Protein AF-A0AAU8BRZ2-F1 (afdb_monomer_lite)

pLDDT: mean 85.45, std 16.52, range [34.91, 96.19]

Radius of gyration: 10.07 Å; chains: 1; bounding box: 16×31×20 Å

Structure (mmCIF, N/CA/C/O backbone):
data_AF-A0AAU8BRZ2-F1
#
_entry.id   AF-A0AAU8BRZ2-F1
#
loop_
_atom_site.group_PDB
_atom_site.id
_atom_site.type_symbol
_atom_site.label_atom_id
_atom_site.label_alt_id
_atom_site.label_comp_id
_atom_site.label_asym_id
_atom_site.label_entity_id
_atom_site.label_seq_id
_atom_site.pdbx_PDB_ins_code
_atom_site.Cartn_x
_atom_site.Cartn_y
_atom_site.Cartn_z
_atom_site.occupancy
_atom_site.B_iso_or_equiv
_atom_site.auth_seq_id
_atom_site.auth_comp_id
_atom_site.auth_asym_id
_atom_site.auth_atom_id
_atom_site.pdbx_PDB_model_num
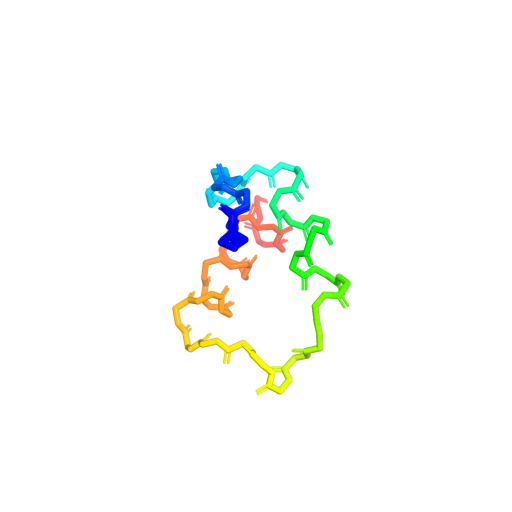ATOM 1 N N . MET A 1 1 ? 2.497 -22.276 -16.486 1.00 34.91 1 MET A N 1
ATOM 2 C CA . MET A 1 1 ? 3.514 -21.218 -16.325 1.00 34.91 1 MET A CA 1
ATOM 3 C C . MET A 1 1 ? 2.759 -19.899 -16.294 1.00 34.91 1 MET A C 1
ATOM 5 O O . MET A 1 1 ? 2.437 -19.383 -17.353 1.00 34.91 1 MET A O 1
ATOM 9 N N . ALA A 1 2 ? 2.324 -19.445 -15.117 1.00 36.97 2 ALA A N 1
ATOM 10 C CA . A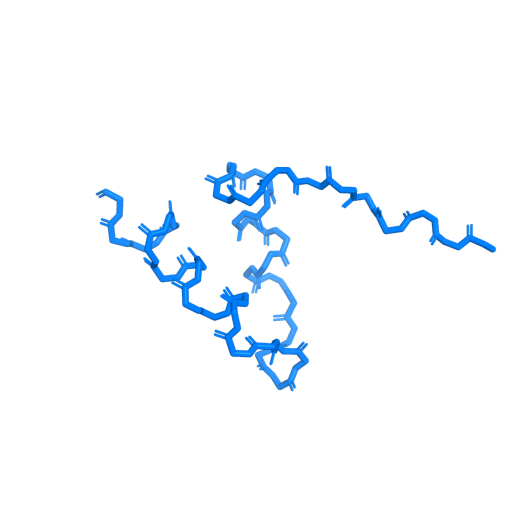LA A 1 2 ? 1.622 -18.170 -15.014 1.00 36.97 2 ALA A CA 1
ATOM 11 C C . ALA A 1 2 ? 2.684 -17.071 -15.023 1.00 36.97 2 ALA A C 1
ATOM 13 O O . ALA A 1 2 ? 3.462 -16.966 -14.076 1.00 36.97 2 ALA A O 1
ATOM 14 N N . LEU A 1 3 ? 2.766 -16.309 -16.114 1.00 47.06 3 LEU A N 1
ATOM 15 C CA . LEU A 1 3 ? 3.415 -15.010 -16.057 1.00 47.06 3 LEU A CA 1
ATOM 16 C C . LEU A 1 3 ? 2.519 -14.174 -15.148 1.00 47.06 3 LEU A C 1
ATOM 18 O O . LEU A 1 3 ? 1.445 -13.757 -15.574 1.00 47.06 3 LEU A O 1
ATOM 22 N N . ALA A 1 4 ? 2.909 -14.010 -13.883 1.00 55.44 4 ALA A N 1
ATOM 23 C CA . ALA A 1 4 ? 2.368 -12.929 -13.079 1.00 55.44 4 ALA A CA 1
ATOM 24 C C . ALA A 1 4 ? 2.588 -11.667 -13.913 1.00 55.44 4 ALA A C 1
ATOM 26 O O . ALA A 1 4 ? 3.727 -11.357 -14.267 1.00 55.44 4 ALA A O 1
ATOM 27 N N . ALA A 1 5 ? 1.500 -11.045 -14.359 1.00 55.41 5 ALA A N 1
ATOM 28 C CA . ALA A 1 5 ? 1.575 -9.813 -15.115 1.00 55.41 5 ALA A CA 1
ATOM 29 C C . ALA A 1 5 ? 2.375 -8.825 -14.257 1.00 55.41 5 ALA A C 1
ATOM 31 O O . ALA A 1 5 ? 1.935 -8.460 -13.172 1.00 55.41 5 ALA A O 1
ATOM 32 N N . CYS A 1 6 ? 3.589 -8.469 -14.685 1.00 63.56 6 CYS A N 1
ATOM 33 C CA . CYS A 1 6 ? 4.364 -7.424 -14.027 1.00 63.56 6 CYS A CA 1
ATOM 34 C C . CYS A 1 6 ? 3.697 -6.088 -14.356 1.00 63.56 6 CYS A C 1
ATOM 36 O O . CYS A 1 6 ? 4.101 -5.403 -15.296 1.00 63.56 6 CYS A O 1
ATOM 38 N N . THR A 1 7 ? 2.640 -5.746 -13.625 1.00 77.38 7 THR A N 1
ATOM 39 C CA . THR A 1 7 ? 2.144 -4.375 -13.553 1.00 77.38 7 THR A CA 1
ATOM 40 C C . THR A 1 7 ? 3.178 -3.548 -12.787 1.00 77.38 7 THR A C 1
ATOM 42 O O . THR A 1 7 ? 3.764 -4.012 -11.805 1.00 77.38 7 THR A O 1
ATOM 45 N N . GLU A 1 8 ? 3.505 -2.354 -13.289 1.00 89.50 8 GLU A N 1
ATOM 46 C CA . GLU A 1 8 ? 4.522 -1.514 -12.650 1.00 89.50 8 GLU A CA 1
ATOM 47 C C . GLU A 1 8 ? 4.029 -1.079 -11.263 1.00 89.50 8 GLU A C 1
ATOM 49 O O . GLU A 1 8 ? 2.889 -0.631 -11.106 1.00 89.50 8 GLU A O 1
ATOM 54 N N . VAL A 1 9 ? 4.886 -1.212 -10.252 1.00 91.69 9 VAL A N 1
ATOM 55 C CA . VAL A 1 9 ? 4.544 -0.850 -8.875 1.00 91.69 9 VAL A CA 1
ATOM 56 C C . VAL A 1 9 ? 4.146 0.626 -8.814 1.00 91.69 9 VAL A C 1
ATOM 58 O O . VAL A 1 9 ? 4.891 1.502 -9.244 1.00 91.69 9 VAL A O 1
ATOM 61 N N . GLY A 1 10 ? 2.957 0.897 -8.278 1.00 90.00 10 GLY A N 1
ATOM 62 C CA . GLY A 1 10 ? 2.400 2.246 -8.159 1.00 90.00 10 GLY A CA 1
ATOM 63 C C . GLY A 1 10 ? 1.637 2.771 -9.381 1.00 90.00 10 GLY A C 1
ATOM 64 O O . GLY A 1 10 ? 1.095 3.881 -9.313 1.00 90.00 10 GLY A O 1
ATOM 65 N N . SER A 1 11 ? 1.542 1.999 -10.471 1.00 93.12 11 SER A N 1
ATOM 66 C CA . SER A 1 11 ? 0.565 2.292 -11.529 1.00 93.12 11 SER A CA 1
ATOM 67 C C . SER A 1 11 ? -0.860 2.110 -11.041 1.00 93.12 11 SER A C 1
ATOM 69 O O . SER A 1 11 ? -1.126 1.369 -10.100 1.00 93.12 11 SER A O 1
ATOM 71 N N . GLU A 1 12 ? -1.798 2.748 -11.734 1.00 91.50 12 GLU A N 1
ATOM 72 C CA . GLU A 1 12 ? -3.222 2.604 -11.440 1.00 91.50 12 GLU A CA 1
ATOM 73 C C . GLU A 1 12 ? -3.687 1.143 -11.547 1.00 91.50 12 GLU A C 1
ATOM 75 O O . GLU A 1 12 ? -4.372 0.658 -10.649 1.00 91.50 12 GLU A O 1
ATOM 80 N N . ALA A 1 13 ? -3.217 0.417 -12.569 1.00 91.06 13 ALA A N 1
ATOM 81 C CA . ALA A 1 13 ? -3.487 -1.011 -12.737 1.00 91.06 13 ALA A CA 1
ATOM 82 C C . ALA A 1 13 ? -2.927 -1.842 -11.571 1.00 91.06 13 ALA A C 1
ATOM 84 O O . ALA A 1 13 ? -3.638 -2.656 -10.994 1.00 91.06 13 ALA A O 1
ATOM 85 N N . TRP A 1 14 ? -1.684 -1.585 -11.154 1.00 93.00 14 TRP A N 1
ATOM 86 C CA . TRP A 1 14 ? -1.092 -2.280 -10.009 1.00 93.00 14 TRP A CA 1
ATOM 87 C C . TRP A 1 14 ? -1.810 -1.963 -8.690 1.00 93.00 14 TRP A C 1
ATOM 89 O O . TRP A 1 14 ? -2.013 -2.848 -7.863 1.00 93.00 14 TRP A O 1
ATOM 99 N N . CYS A 1 15 ? -2.233 -0.713 -8.484 1.00 93.88 15 CYS A N 1
ATOM 100 C CA . CYS A 1 15 ? -3.015 -0.327 -7.313 1.00 93.88 15 CYS A CA 1
ATOM 101 C C . CYS A 1 15 ? -4.377 -1.042 -7.278 1.00 93.88 15 CYS A C 1
ATOM 103 O O . CYS A 1 15 ? -4.812 -1.466 -6.207 1.00 93.88 15 CYS A O 1
ATOM 105 N N . GLN A 1 16 ? -5.045 -1.190 -8.425 1.00 93.31 16 GLN A N 1
ATOM 106 C CA . GLN A 1 16 ? -6.297 -1.945 -8.527 1.00 93.31 16 GLN A CA 1
ATOM 107 C C . GLN A 1 16 ? -6.079 -3.430 -8.218 1.00 93.31 16 GLN A C 1
ATOM 109 O O . GLN A 1 16 ? -6.751 -3.961 -7.334 1.00 93.31 16 GLN A O 1
ATOM 114 N N . ASP A 1 17 ? -5.074 -4.056 -8.834 1.00 92.31 17 ASP A N 1
ATOM 115 C CA . ASP A 1 17 ? -4.719 -5.458 -8.579 1.00 92.31 17 ASP A CA 1
ATOM 116 C C . ASP A 1 17 ? -4.419 -5.704 -7.089 1.00 92.31 17 ASP A C 1
ATOM 118 O O . ASP A 1 17 ? -4.895 -6.666 -6.481 1.00 92.31 17 ASP A O 1
ATOM 122 N N . MET A 1 18 ? -3.656 -4.803 -6.463 1.00 93.56 18 MET A N 1
ATOM 123 C CA . MET A 1 18 ? -3.332 -4.876 -5.038 1.00 93.56 18 MET A CA 1
ATOM 124 C C . MET A 1 18 ? -4.570 -4.748 -4.150 1.00 93.56 18 MET A C 1
ATOM 126 O O . MET A 1 18 ? -4.649 -5.418 -3.124 1.00 93.56 18 MET A O 1
ATOM 130 N N . GLN A 1 19 ? -5.539 -3.911 -4.524 1.00 91.62 19 GLN A N 1
ATOM 131 C CA . GLN A 1 19 ? -6.770 -3.723 -3.759 1.00 91.62 19 GLN A CA 1
ATOM 132 C C . GLN A 1 19 ? -7.660 -4.975 -3.763 1.00 91.62 19 GLN A C 1
ATOM 134 O O . GLN A 1 19 ? -8.305 -5.262 -2.752 1.00 91.62 19 GLN A O 1
ATOM 139 N N . GLU A 1 20 ? -7.669 -5.725 -4.867 1.00 93.69 20 GLU A N 1
ATOM 140 C CA . GLU A 1 20 ? -8.387 -6.998 -4.997 1.00 93.69 20 GLU A CA 1
ATOM 141 C C . GLU A 1 20 ? -7.646 -8.163 -4.322 1.00 93.69 20 GLU A C 1
ATOM 143 O O . GLU A 1 20 ? -8.273 -9.104 -3.824 1.00 93.69 20 GLU A O 1
ATOM 148 N N . LYS A 1 21 ? -6.311 -8.095 -4.255 1.00 91.44 21 LYS A N 1
ATOM 149 C CA . LYS A 1 21 ? -5.473 -9.107 -3.602 1.00 91.44 21 LYS A CA 1
ATOM 150 C C . LYS A 1 21 ? -5.779 -9.191 -2.094 1.00 91.44 21 LYS A C 1
ATOM 152 O O . LYS A 1 21 ? -5.688 -8.177 -1.392 1.00 91.44 21 LYS A O 1
ATOM 157 N N . PRO A 1 22 ? -6.043 -10.388 -1.531 1.00 96.19 22 PRO A N 1
ATOM 158 C CA . PRO A 1 22 ? -6.223 -10.557 -0.091 1.00 96.19 22 PRO A CA 1
ATOM 159 C C . PRO A 1 22 ? -5.027 -10.022 0.704 1.00 96.19 22 PRO A C 1
ATOM 161 O O . PRO A 1 22 ? -3.886 -10.403 0.457 1.00 96.19 22 PRO A O 1
ATOM 164 N N . LYS A 1 23 ? -5.279 -9.181 1.715 1.00 90.56 23 LYS A N 1
ATOM 165 C CA . LYS A 1 23 ? -4.217 -8.531 2.513 1.00 90.56 23 LYS A CA 1
ATOM 166 C C . LYS A 1 23 ? -3.278 -9.507 3.230 1.00 90.56 23 LYS A C 1
ATOM 168 O O . LYS A 1 23 ? -2.144 -9.149 3.520 1.00 90.56 23 LYS A O 1
ATOM 173 N N . GLY A 1 24 ? -3.745 -10.723 3.525 1.00 94.69 24 GLY A N 1
ATOM 174 C CA . GLY A 1 24 ? -2.920 -11.782 4.120 1.00 94.69 24 GLY A CA 1
ATOM 175 C C . GLY A 1 24 ? -1.840 -12.325 3.179 1.00 94.69 24 GLY A C 1
ATOM 176 O 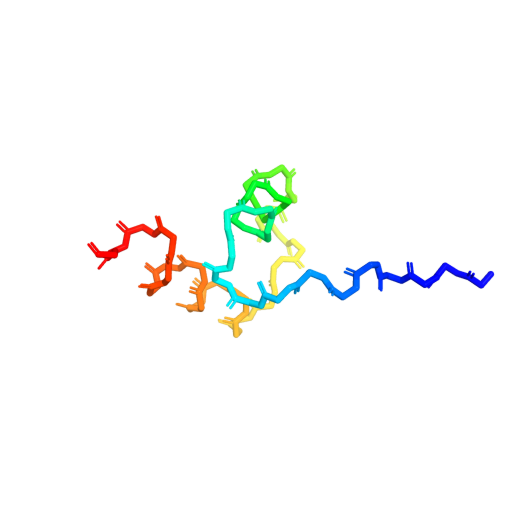O . GLY A 1 24 ? -0.835 -12.840 3.657 1.00 94.69 24 GLY A O 1
ATOM 177 N N . ASP A 1 25 ? -2.017 -12.146 1.867 1.00 93.69 25 ASP A N 1
ATOM 178 C CA . ASP A 1 25 ? -1.069 -12.577 0.833 1.00 93.69 25 ASP A CA 1
ATOM 179 C C . ASP A 1 25 ? -0.079 -11.467 0.456 1.00 93.69 25 ASP A C 1
ATOM 181 O O . ASP A 1 25 ? 0.741 -11.628 -0.454 1.00 93.69 25 ASP A O 1
ATOM 185 N N . TRP A 1 26 ? -0.180 -10.305 1.104 1.00 93.00 26 TRP A N 1
ATOM 186 C CA . TRP A 1 26 ? 0.718 -9.190 0.853 1.00 93.00 26 TRP A CA 1
ATOM 187 C C . TRP A 1 26 ? 2.057 -9.438 1.533 1.00 93.00 26 TRP A C 1
ATOM 189 O O . TRP A 1 26 ? 2.143 -9.761 2.719 1.00 93.00 26 TRP A O 1
ATOM 199 N N . THR A 1 27 ? 3.129 -9.199 0.793 1.00 94.31 27 THR A N 1
ATOM 200 C CA . THR A 1 27 ? 4.454 -9.041 1.382 1.00 94.31 27 THR A CA 1
ATOM 201 C C . THR A 1 27 ? 4.574 -7.673 2.059 1.00 94.31 27 THR A C 1
ATOM 203 O O . THR A 1 27 ? 3.852 -6.724 1.742 1.00 94.31 27 THR A O 1
ATOM 206 N N . ALA A 1 28 ? 5.530 -7.538 2.980 1.00 95.50 28 ALA A N 1
ATOM 207 C CA . ALA A 1 28 ? 5.793 -6.259 3.643 1.00 95.50 28 ALA A CA 1
ATOM 208 C C . ALA A 1 28 ? 6.162 -5.139 2.649 1.00 95.50 28 ALA A C 1
ATOM 210 O O . ALA A 1 28 ? 5.784 -3.984 2.854 1.00 95.50 28 ALA A O 1
ATOM 211 N N . ASN A 1 29 ? 6.864 -5.480 1.563 1.00 94.00 29 ASN A N 1
ATOM 212 C CA . ASN A 1 29 ? 7.229 -4.527 0.518 1.00 94.00 29 ASN A CA 1
ATOM 213 C C . ASN A 1 29 ? 5.993 -4.062 -0.254 1.00 94.00 29 ASN A C 1
ATOM 215 O O . ASN A 1 29 ? 5.754 -2.8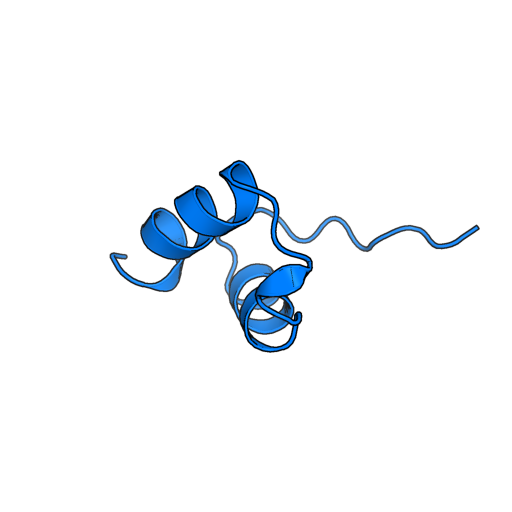63 -0.322 1.00 94.00 29 ASN A O 1
ATOM 219 N N . GLU A 1 30 ? 5.160 -4.992 -0.731 1.00 94.31 30 GLU A N 1
ATOM 220 C CA . GLU A 1 30 ? 3.917 -4.660 -1.440 1.00 94.31 30 GLU A CA 1
ATOM 221 C C . GLU A 1 30 ? 2.997 -3.763 -0.601 1.00 94.31 30 GLU A C 1
ATOM 223 O O . GLU A 1 30 ? 2.458 -2.783 -1.107 1.00 94.31 30 GLU A O 1
ATOM 228 N N . ALA A 1 31 ? 2.860 -4.045 0.699 1.00 94.38 31 ALA A N 1
ATOM 229 C CA . ALA A 1 31 ? 2.0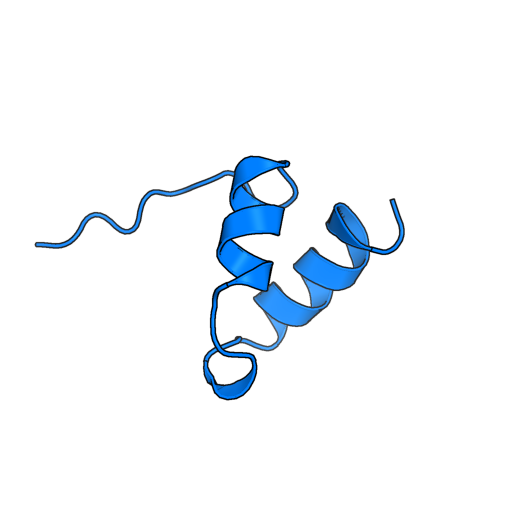76 -3.210 1.605 1.00 94.38 31 ALA A CA 1
ATOM 230 C C . ALA A 1 31 ? 2.635 -1.781 1.726 1.00 94.38 31 ALA A C 1
ATOM 232 O O . ALA A 1 31 ? 1.877 -0.809 1.715 1.00 94.38 31 ALA A O 1
ATOM 233 N N . SER A 1 32 ? 3.960 -1.657 1.839 1.00 95.12 32 SER A N 1
ATOM 234 C CA . SER A 1 32 ? 4.662 -0.372 1.927 1.00 95.12 32 SER A CA 1
ATOM 235 C C . SER A 1 32 ? 4.529 0.428 0.634 1.00 95.12 32 SER A C 1
ATOM 237 O O . SER A 1 32 ? 4.205 1.616 0.666 1.00 95.12 32 SER A O 1
ATOM 239 N N . ASP A 1 33 ? 4.726 -0.229 -0.504 1.00 95.00 33 ASP A N 1
ATOM 240 C CA . ASP A 1 33 ? 4.670 0.392 -1.820 1.00 95.00 33 ASP A CA 1
ATOM 241 C C . ASP A 1 33 ? 3.232 0.791 -2.177 1.00 95.00 33 ASP A C 1
ATOM 243 O O . ASP A 1 33 ? 3.002 1.903 -2.647 1.00 95.00 33 ASP A O 1
ATOM 247 N N . TYR A 1 34 ? 2.235 -0.036 -1.846 1.00 94.81 34 TYR A N 1
ATOM 248 C CA . TYR A 1 34 ? 0.823 0.305 -2.029 1.00 94.81 34 TYR A CA 1
ATOM 249 C C . TYR A 1 34 ? 0.432 1.530 -1.203 1.00 94.81 34 TYR A C 1
ATOM 251 O O . TYR A 1 34 ? -0.189 2.461 -1.715 1.00 94.81 34 TYR A O 1
ATOM 259 N N . ALA A 1 35 ? 0.857 1.590 0.060 1.00 95.25 35 ALA A N 1
ATOM 260 C CA . ALA A 1 35 ? 0.612 2.759 0.891 1.00 95.25 35 ALA A CA 1
ATOM 261 C C . ALA A 1 35 ? 1.231 4.030 0.280 1.00 95.25 35 ALA A C 1
ATOM 263 O O . ALA A 1 35 ? 0.544 5.041 0.143 1.00 95.25 35 ALA A O 1
ATOM 264 N N . LYS A 1 36 ? 2.500 3.979 -0.138 1.00 94.75 36 LYS A N 1
ATOM 265 C CA . LYS A 1 36 ? 3.218 5.141 -0.690 1.00 94.75 36 LYS A CA 1
ATOM 266 C C . LYS A 1 36 ? 2.683 5.608 -2.040 1.00 94.75 36 LYS A C 1
ATOM 268 O O . LYS A 1 36 ? 2.595 6.807 -2.263 1.00 94.75 36 LYS A O 1
ATOM 273 N N . H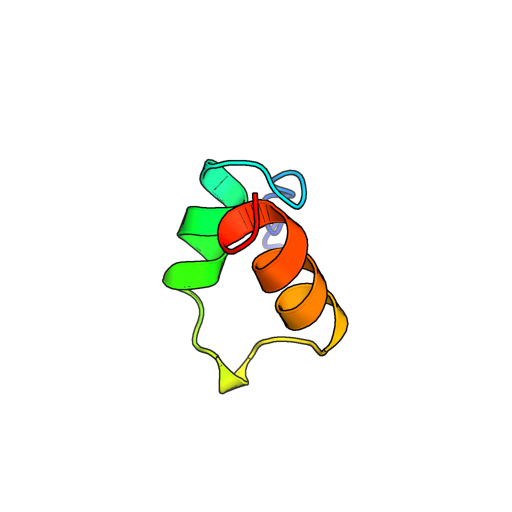IS A 1 37 ? 2.372 4.680 -2.942 1.00 93.56 37 HIS A N 1
ATOM 274 C CA . HIS A 1 37 ? 2.103 5.005 -4.344 1.00 93.56 37 HIS A CA 1
ATOM 275 C C . HIS A 1 37 ? 0.614 5.071 -4.695 1.00 93.56 37 HIS A C 1
ATOM 277 O O . HIS A 1 37 ? 0.250 5.738 -5.665 1.00 93.56 37 HIS A O 1
ATOM 283 N N . CYS A 1 38 ? -0.238 4.396 -3.920 1.00 92.88 38 CYS A N 1
ATOM 284 C CA . CYS A 1 38 ? -1.668 4.279 -4.205 1.00 92.88 38 CYS A CA 1
ATOM 285 C C . CYS A 1 38 ? -2.545 5.021 -3.193 1.00 92.88 38 CYS A C 1
ATOM 287 O O . CYS A 1 38 ? -3.595 5.528 -3.574 1.00 92.88 38 CYS A O 1
ATOM 289 N N . ILE A 1 39 ? -2.140 5.084 -1.916 1.00 90.44 39 ILE A N 1
ATOM 290 C CA . ILE A 1 39 ? -2.919 5.754 -0.858 1.00 90.44 39 ILE A CA 1
ATOM 291 C C . ILE A 1 39 ? -2.442 7.192 -0.642 1.00 90.44 39 ILE A C 1
ATOM 293 O O . ILE A 1 39 ? -3.247 8.116 -0.685 1.00 90.44 39 ILE A O 1
ATOM 297 N N . PHE A 1 40 ? -1.149 7.384 -0.380 1.00 86.38 40 PHE A N 1
ATOM 298 C CA . PHE A 1 40 ? -0.574 8.673 0.026 1.00 86.38 40 PHE A CA 1
ATOM 299 C C . PHE A 1 40 ? -0.020 9.504 -1.142 1.00 86.38 40 PHE A C 1
ATOM 301 O O . PHE A 1 40 ? 0.911 10.282 -0.939 1.00 86.38 40 PHE A O 1
ATOM 308 N N . LYS A 1 41 ? -0.551 9.293 -2.350 1.00 64.12 41 LYS A N 1
ATOM 309 C CA . LYS A 1 41 ? -0.074 9.917 -3.590 1.00 64.12 41 LYS A CA 1
ATOM 310 C C . LYS A 1 41 ? -0.134 11.446 -3.550 1.00 64.12 41 LYS A C 1
ATOM 312 O O . LYS A 1 41 ? -1.109 11.983 -2.979 1.00 64.12 41 LYS A O 1
#

Secondary structure (DSSP, 8-state):
------PPTTSHHHHHHHHHS-GGG--HHHHHHHIIIII--

InterPro domains:
  IPR021379 Protein of unknown function DUF3012 [PF11216] (9-40)

Organism: NCBI:txid3016528

Sequence (41 aa):
MALAACTEVGSEAWCQDMQEKPKGDWTANEASDYAKHCIFK

Foldseek 3Di:
DDPPPCDDQLDPVLLVVLVPDDPVPDDPVSVVSNCVRPPVD